Protein AF-A0A3B8SW38-F1 (afdb_monomer_lite)

Foldseek 3Di:
DPDPVVVVCVVPDCVPQDPLLVVLVVVLVVLVVCVVVVVDDPVVSVVSVVVSVVVNVVSVVVVVVVVVVVD

Secondary structure (DSSP, 8-state):
---SHHHHHHHH-GGG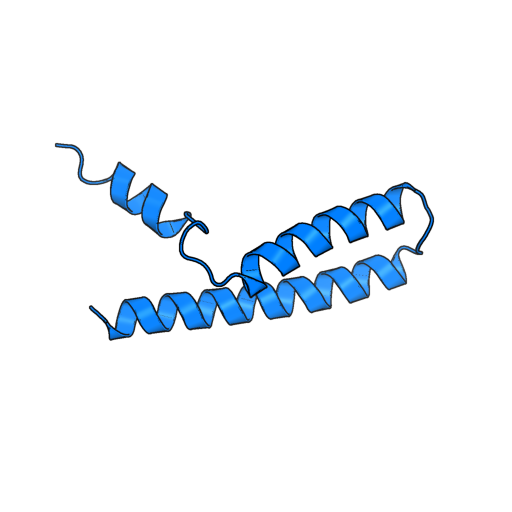S-HHHHHHHHHHHHHHHHHHTTSS-HHHHHHHHHHHHHHHHHHHHHHHHHHHHT-

Radius of gyration: 15.9 Å; chains: 1; bounding box: 34×32×36 Å

pLDDT: mean 83.16, std 19.35, range [39.0, 98.44]

Sequence (71 aa):
MLRNEENLEYKFSTKKMPLEYKLLEWRLIINRELYEEKVIELDVFSEMEKSILGRLTKIRNDYNNRIAEDC

Structure (mmCIF, N/CA/C/O backbone):
data_AF-A0A3B8SW38-F1
#
_entry.id   AF-A0A3B8SW38-F1
#
loop_
_atom_site.group_PDB
_atom_site.id
_atom_site.type_symbol
_atom_site.label_atom_id
_atom_site.label_alt_id
_atom_site.label_comp_id
_atom_site.label_asym_id
_atom_site.label_entity_id
_atom_site.label_seq_id
_atom_site.pdbx_PDB_ins_code
_atom_site.Cartn_x
_atom_site.Cartn_y
_atom_site.Cartn_z
_atom_site.occupancy
_atom_site.B_iso_or_equiv
_atom_site.auth_seq_id
_atom_site.auth_comp_id
_atom_site.auth_asym_id
_atom_site.auth_atom_id
_atom_site.pdbx_PDB_model_num
ATOM 1 N N . MET A 1 1 ? 19.186 26.849 -21.530 1.00 39.00 1 MET A N 1
ATOM 2 C CA . MET A 1 1 ? 19.760 25.593 -21.000 1.00 39.00 1 MET A CA 1
ATOM 3 C C . MET A 1 1 ? 18.728 24.974 -20.062 1.00 39.00 1 MET A C 1
ATOM 5 O O . MET A 1 1 ? 18.694 25.344 -18.903 1.00 39.00 1 MET A O 1
ATOM 9 N N . LEU A 1 2 ? 17.841 24.114 -20.569 1.00 45.88 2 LEU A N 1
ATOM 10 C CA . LEU A 1 2 ? 16.743 23.483 -19.811 1.00 45.88 2 LEU A CA 1
ATOM 11 C C . LEU A 1 2 ? 16.951 21.960 -19.769 1.00 45.88 2 LEU A C 1
ATOM 13 O O . LEU A 1 2 ? 16.143 21.209 -20.287 1.00 45.88 2 LEU A O 1
ATOM 17 N N . ARG A 1 3 ? 18.099 21.487 -19.266 1.00 47.47 3 ARG A N 1
ATOM 18 C CA . ARG A 1 3 ? 18.468 20.056 -19.370 1.00 47.47 3 ARG A CA 1
ATOM 19 C C . ARG A 1 3 ? 18.301 19.251 -18.071 1.00 47.47 3 ARG A C 1
ATOM 21 O O . ARG A 1 3 ? 18.485 18.037 -18.084 1.00 47.47 3 ARG A O 1
ATOM 28 N N . ASN A 1 4 ? 17.932 19.907 -16.967 1.00 48.09 4 ASN A N 1
ATOM 29 C CA . ASN A 1 4 ? 17.892 19.276 -15.640 1.00 48.09 4 ASN A CA 1
ATOM 30 C C . ASN A 1 4 ? 16.472 19.026 -15.102 1.00 48.09 4 ASN A C 1
ATOM 32 O O . ASN A 1 4 ? 16.277 18.053 -14.381 1.00 48.09 4 ASN A O 1
ATOM 36 N N . GLU A 1 5 ? 15.480 19.842 -15.467 1.00 44.06 5 GLU A N 1
ATOM 37 C CA . GLU A 1 5 ? 14.109 19.716 -14.941 1.00 44.06 5 GLU A CA 1
ATOM 38 C C . GLU A 1 5 ? 13.317 18.589 -15.623 1.00 44.06 5 GLU A C 1
ATOM 40 O O . GLU A 1 5 ? 12.677 17.794 -14.937 1.00 44.06 5 GLU A O 1
ATOM 45 N N . GLU A 1 6 ? 13.467 18.414 -16.942 1.00 47.50 6 GLU A N 1
ATOM 46 C CA . GLU A 1 6 ? 12.840 17.308 -17.691 1.00 47.50 6 GLU A CA 1
ATOM 47 C C . GLU A 1 6 ? 13.302 15.926 -17.188 1.00 47.50 6 GLU A C 1
ATOM 49 O O . GLU A 1 6 ? 12.528 14.969 -17.146 1.00 47.50 6 GLU A O 1
ATOM 54 N N . ASN A 1 7 ? 14.557 15.824 -16.736 1.00 49.59 7 ASN A N 1
ATOM 55 C CA . ASN A 1 7 ? 15.119 14.592 -16.177 1.00 49.59 7 ASN A CA 1
ATOM 56 C C . ASN A 1 7 ? 14.590 14.274 -14.770 1.00 49.59 7 ASN A C 1
ATOM 58 O O . ASN A 1 7 ? 14.480 13.102 -14.405 1.00 49.59 7 ASN A O 1
ATOM 62 N N . LEU A 1 8 ? 14.254 15.295 -13.975 1.00 46.50 8 LEU A N 1
ATOM 63 C CA . LEU A 1 8 ? 13.631 15.126 -12.661 1.00 46.50 8 LEU A CA 1
ATOM 64 C C . LEU A 1 8 ? 12.173 14.696 -12.808 1.00 46.50 8 LEU A C 1
ATOM 66 O O . LEU A 1 8 ? 11.756 13.728 -12.172 1.00 46.50 8 LEU A O 1
ATOM 70 N N . GLU A 1 9 ? 11.422 15.345 -13.698 1.00 46.69 9 GLU A N 1
ATOM 71 C CA . GLU A 1 9 ? 10.032 14.977 -13.961 1.00 46.69 9 GLU A CA 1
ATOM 72 C C . GLU A 1 9 ? 9.939 13.552 -14.527 1.00 46.69 9 GLU A C 1
ATOM 74 O O . GLU A 1 9 ? 9.108 12.770 -14.074 1.00 46.69 9 GLU A O 1
ATOM 79 N N . TYR A 1 10 ? 10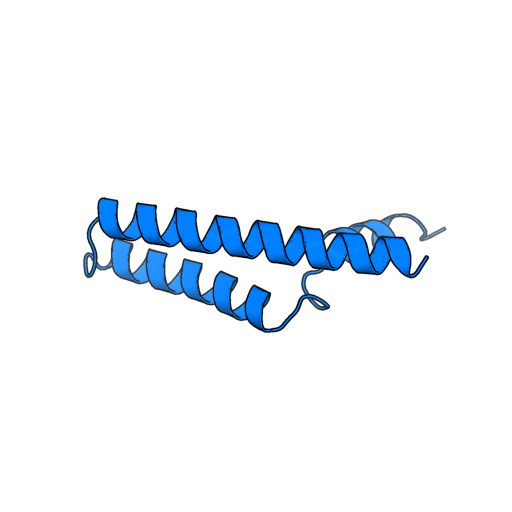.855 13.140 -15.413 1.00 49.94 10 TYR A N 1
ATOM 80 C CA . TYR A 1 10 ? 10.919 11.757 -15.900 1.00 49.94 10 TYR A CA 1
ATOM 81 C C . TYR A 1 10 ? 11.209 10.729 -14.792 1.00 49.94 10 TYR A C 1
ATOM 83 O O . TYR A 1 10 ? 10.583 9.670 -14.760 1.00 49.94 10 TYR A O 1
ATOM 91 N N . LYS A 1 11 ? 12.112 11.040 -13.849 1.00 49.59 11 LYS A N 1
ATOM 92 C CA . LYS A 1 11 ? 12.487 10.131 -12.747 1.00 49.59 11 LYS A CA 1
ATOM 93 C C . LYS A 1 11 ? 11.362 9.875 -11.739 1.00 49.59 11 LYS A C 1
ATOM 95 O O . LYS A 1 11 ? 11.375 8.840 -11.066 1.00 49.59 11 LYS A O 1
ATOM 100 N N . PHE A 1 12 ? 10.416 10.806 -11.616 1.00 48.12 12 PHE A N 1
ATOM 101 C CA . PHE A 1 12 ? 9.308 10.728 -10.656 1.00 48.12 12 PHE A CA 1
ATOM 102 C C . PHE A 1 12 ? 7.927 10.583 -11.309 1.00 48.12 12 PHE A C 1
ATOM 104 O O . PHE A 1 12 ? 6.954 10.298 -10.613 1.00 48.12 12 PHE A O 1
ATOM 111 N N . SER A 1 13 ? 7.818 10.729 -12.631 1.00 57.00 13 SER A N 1
ATOM 112 C CA . SER A 1 13 ? 6.549 10.614 -13.345 1.00 57.00 13 SER A CA 1
ATOM 113 C C . SER A 1 13 ? 6.080 9.165 -13.416 1.00 57.00 13 SER A C 1
ATOM 115 O O . SER A 1 13 ? 6.551 8.358 -14.218 1.00 57.00 13 SER A O 1
ATOM 117 N N . THR A 1 14 ? 5.050 8.849 -12.633 1.00 63.03 14 THR A N 1
ATOM 118 C CA . THR A 1 14 ? 4.304 7.590 -12.750 1.00 63.03 14 THR A CA 1
ATOM 119 C C . THR A 1 14 ? 3.359 7.583 -13.961 1.00 63.03 14 THR A C 1
ATOM 121 O O . THR A 1 14 ? 2.639 6.607 -14.175 1.00 63.03 14 THR A O 1
ATOM 124 N N . LYS A 1 15 ? 3.348 8.626 -14.820 1.00 64.56 15 LYS A N 1
ATOM 125 C CA . LYS A 1 15 ? 2.446 8.690 -15.993 1.00 64.56 15 LYS A CA 1
ATOM 126 C C . LYS A 1 15 ? 2.596 7.476 -16.906 1.00 64.56 15 LYS A C 1
ATOM 128 O O . LYS A 1 15 ? 1.579 6.975 -17.389 1.00 64.56 15 LYS A O 1
ATOM 133 N N . LYS A 1 16 ? 3.832 7.012 -17.102 1.00 75.12 16 LYS A N 1
ATOM 134 C CA . LYS A 1 16 ? 4.185 5.858 -17.941 1.00 75.12 16 LYS A CA 1
ATOM 135 C C . LYS A 1 16 ? 4.176 4.518 -17.188 1.00 75.12 16 LYS A C 1
ATOM 137 O O . LYS A 1 16 ? 4.415 3.486 -17.806 1.00 75.12 16 LYS A O 1
ATOM 142 N N . MET A 1 17 ? 3.888 4.520 -15.882 1.00 81.44 17 MET A N 1
ATOM 143 C CA . MET A 1 17 ? 3.792 3.281 -15.111 1.00 81.44 17 MET A CA 1
ATOM 144 C C . MET A 1 17 ? 2.631 2.409 -15.602 1.00 81.44 17 MET A C 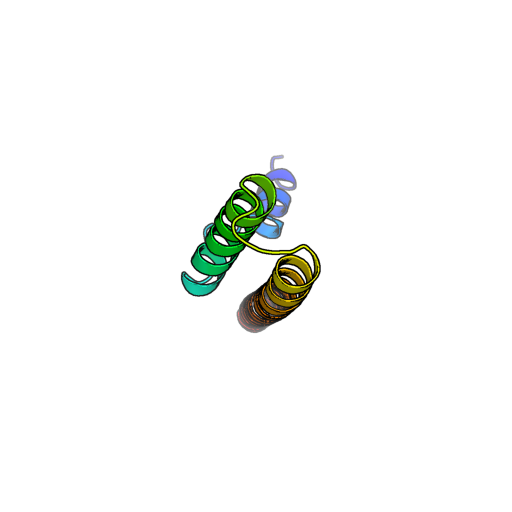1
ATOM 146 O O . MET A 1 17 ? 1.603 2.950 -16.038 1.00 81.44 17 MET A O 1
ATOM 150 N N . PRO A 1 18 ? 2.752 1.074 -15.477 1.00 87.50 18 PRO A N 1
ATOM 151 C CA . PRO A 1 18 ? 1.673 0.149 -15.793 1.00 87.50 18 PRO A CA 1
ATOM 152 C C . PRO A 1 18 ? 0.374 0.503 -15.061 1.00 87.50 18 PRO A C 1
ATOM 154 O O . PRO A 1 18 ? 0.398 0.985 -13.928 1.00 87.50 18 PRO A O 1
ATOM 157 N N . LEU A 1 19 ? -0.772 0.208 -15.681 1.00 89.50 19 LEU A N 1
ATOM 158 C CA . LEU A 1 19 ? -2.093 0.432 -15.077 1.00 89.50 19 LEU A CA 1
ATOM 159 C C . LEU A 1 19 ? -2.214 -0.221 -13.691 1.00 89.50 19 LEU A C 1
ATOM 161 O O . LEU A 1 19 ? -2.782 0.371 -12.779 1.00 89.50 19 LEU A O 1
ATOM 165 N N . GLU A 1 20 ? -1.626 -1.408 -13.524 1.00 91.69 20 GLU A N 1
ATOM 166 C CA . GLU A 1 20 ? -1.578 -2.119 -12.245 1.00 91.69 20 GLU A CA 1
ATOM 167 C C . GLU A 1 20 ? -0.963 -1.269 -11.123 1.00 91.69 20 GLU A C 1
ATOM 169 O O . GLU A 1 20 ? -1.495 -1.250 -10.016 1.00 91.69 20 GLU A O 1
ATOM 174 N N . TYR A 1 21 ? 0.103 -0.515 -11.410 1.00 93.00 21 TYR A N 1
ATOM 175 C CA . TYR A 1 21 ? 0.739 0.371 -10.433 1.00 93.00 21 TYR A CA 1
ATOM 176 C C . TYR A 1 21 ? -0.242 1.448 -9.949 1.00 93.00 21 TYR A C 1
ATOM 178 O O . TYR A 1 21 ? -0.426 1.632 -8.750 1.00 93.00 21 TYR A O 1
ATOM 186 N N . LYS A 1 22 ? -0.945 2.102 -10.882 1.00 91.31 22 LYS A N 1
ATOM 187 C CA . LYS A 1 22 ? -1.912 3.170 -10.569 1.00 91.31 22 LYS A CA 1
ATOM 188 C C . LYS A 1 22 ? -3.104 2.646 -9.762 1.00 91.31 22 LYS A C 1
ATOM 190 O O . LYS A 1 22 ? -3.552 3.298 -8.825 1.00 91.31 22 LYS A O 1
ATOM 195 N N . LEU A 1 23 ? -3.594 1.448 -10.089 1.00 94.75 23 LEU A N 1
ATOM 196 C CA . LEU A 1 23 ? -4.674 0.797 -9.338 1.00 94.75 23 LEU A CA 1
ATOM 197 C C . LEU A 1 23 ? -4.256 0.462 -7.901 1.00 94.75 23 LEU A C 1
ATOM 199 O O . LEU A 1 23 ? -5.059 0.587 -6.979 1.00 94.75 23 LEU A O 1
ATOM 203 N N . LEU A 1 24 ? -3.005 0.047 -7.700 1.00 95.75 24 LEU A N 1
ATOM 204 C CA . LEU A 1 24 ? -2.467 -0.215 -6.368 1.00 95.75 24 LEU A CA 1
ATOM 205 C C . LEU A 1 24 ? -2.314 1.074 -5.544 1.00 95.75 24 LEU A C 1
ATOM 207 O O . LEU A 1 24 ? -2.637 1.054 -4.359 1.00 95.75 24 LEU A O 1
ATOM 211 N N . GLU A 1 25 ? -1.913 2.195 -6.155 1.00 94.06 25 GLU A N 1
ATOM 212 C CA . GLU A 1 25 ? -1.910 3.508 -5.484 1.00 94.06 25 GLU A CA 1
ATOM 213 C C . GLU A 1 25 ? -3.319 3.915 -5.034 1.00 94.06 25 GLU A C 1
ATOM 215 O O . GLU A 1 25 ? -3.514 4.322 -3.891 1.00 94.06 25 GLU A O 1
ATOM 220 N N . TRP A 1 26 ? -4.326 3.737 -5.892 1.00 95.81 26 TRP A N 1
ATOM 221 C CA . TRP A 1 26 ? -5.720 4.026 -5.535 1.00 95.81 26 TRP A CA 1
ATOM 222 C C . TRP A 1 26 ? -6.219 3.130 -4.403 1.00 95.81 26 TRP A C 1
ATOM 224 O O . TRP A 1 26 ? -6.932 3.582 -3.510 1.00 95.81 26 TRP A O 1
ATOM 234 N N . ARG A 1 27 ? -5.806 1.861 -4.399 1.00 96.75 27 ARG A N 1
ATOM 235 C CA . ARG A 1 27 ? -6.162 0.924 -3.336 1.00 96.75 27 ARG A CA 1
ATOM 236 C C . ARG A 1 27 ? -5.574 1.325 -1.980 1.00 96.75 27 ARG A C 1
ATOM 238 O O . ARG A 1 27 ? -6.238 1.108 -0.974 1.00 96.75 27 ARG A O 1
ATOM 245 N N . LEU A 1 28 ? -4.381 1.926 -1.932 1.00 96.81 28 LEU A N 1
ATOM 246 C CA . LEU A 1 28 ? -3.833 2.472 -0.680 1.00 96.81 28 LEU A CA 1
ATOM 247 C C . LEU A 1 28 ? -4.713 3.592 -0.115 1.00 96.81 28 LEU A C 1
ATOM 249 O O . LEU A 1 28 ? -4.955 3.615 1.089 1.00 96.81 28 LEU A O 1
ATOM 253 N N . ILE A 1 29 ? -5.221 4.478 -0.977 1.00 96.56 29 ILE A N 1
ATOM 254 C CA . ILE A 1 29 ? -6.115 5.575 -0.574 1.00 96.56 29 ILE A CA 1
ATOM 255 C C . ILE A 1 29 ? -7.399 5.004 0.031 1.00 96.56 29 ILE A C 1
ATOM 257 O O . ILE A 1 29 ? -7.732 5.322 1.167 1.00 96.56 29 ILE A O 1
A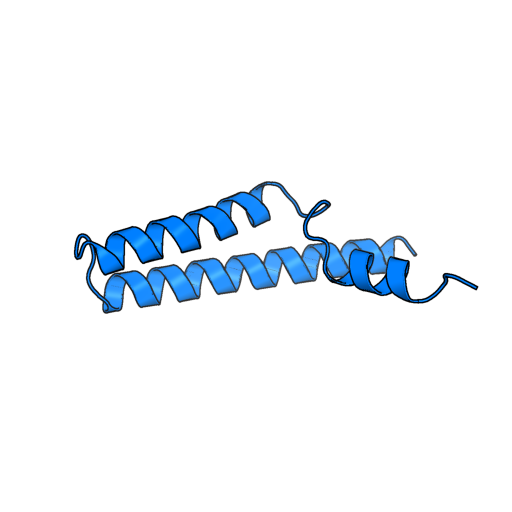TOM 261 N N . ILE A 1 30 ? -8.053 4.081 -0.678 1.00 97.12 30 ILE A N 1
ATOM 262 C CA . ILE A 1 30 ? -9.291 3.446 -0.204 1.00 97.12 30 ILE A CA 1
ATOM 263 C C . ILE A 1 30 ? -9.051 2.687 1.107 1.00 97.12 30 ILE A C 1
ATOM 265 O O . ILE A 1 30 ? -9.844 2.789 2.034 1.00 97.12 30 ILE A O 1
ATOM 269 N N . ASN A 1 31 ? -7.948 1.941 1.228 1.00 97.06 31 ASN A N 1
ATOM 270 C CA . ASN A 1 31 ? -7.626 1.232 2.468 1.00 97.06 31 ASN A CA 1
ATOM 271 C C . ASN A 1 31 ? -7.472 2.188 3.658 1.00 97.06 31 ASN A C 1
ATOM 273 O O . ASN A 1 31 ? -7.883 1.854 4.767 1.00 97.06 31 ASN A O 1
ATOM 277 N N . ARG A 1 32 ? -6.880 3.365 3.429 1.00 96.44 32 ARG A N 1
ATOM 278 C CA . ARG A 1 32 ? -6.726 4.402 4.450 1.00 96.44 32 ARG A CA 1
ATOM 279 C C . ARG A 1 32 ? -8.077 4.972 4.865 1.00 96.44 32 ARG A C 1
ATOM 281 O O . ARG A 1 32 ? -8.335 5.049 6.058 1.00 96.44 32 ARG A O 1
ATOM 288 N N . GLU A 1 33 ? -8.945 5.281 3.904 1.00 98.19 33 GLU A N 1
ATOM 289 C CA . GLU A 1 33 ? -10.315 5.737 4.174 1.00 98.19 33 GLU A CA 1
ATOM 290 C C . GLU A 1 33 ? -11.107 4.689 4.970 1.00 98.19 33 GLU A C 1
ATOM 292 O O . GLU A 1 33 ? -11.726 5.014 5.976 1.00 98.19 33 GLU A O 1
ATOM 297 N N . LEU A 1 34 ? -11.022 3.408 4.594 1.00 98.12 34 LEU A N 1
ATOM 298 C CA . LEU A 1 34 ? -11.679 2.316 5.322 1.00 98.12 34 LEU A CA 1
ATOM 299 C C . LEU A 1 34 ? -11.181 2.184 6.766 1.00 98.12 34 LEU A C 1
ATOM 301 O O . LEU A 1 34 ? -11.961 1.858 7.661 1.00 98.12 34 LEU A O 1
ATOM 305 N N . TYR A 1 35 ? -9.889 2.412 6.999 1.00 97.88 35 TYR A N 1
ATOM 306 C CA . TYR A 1 35 ? -9.325 2.422 8.344 1.00 97.88 35 TYR A CA 1
ATOM 307 C C . TYR A 1 35 ? -9.786 3.650 9.147 1.00 97.88 35 TYR A C 1
ATOM 309 O O . TYR A 1 35 ? -10.195 3.513 10.299 1.00 97.88 35 TYR A O 1
ATOM 317 N N . GLU A 1 36 ? -9.776 4.839 8.539 1.00 98.00 36 GLU A N 1
ATOM 318 C CA . GLU A 1 36 ? -10.219 6.095 9.164 1.00 98.00 36 GLU A CA 1
ATOM 319 C C . GLU A 1 36 ? -11.714 6.055 9.540 1.00 98.00 36 GLU A C 1
ATOM 321 O O . GLU A 1 36 ? -12.085 6.465 10.642 1.00 98.00 36 GLU A O 1
ATOM 326 N N . GLU A 1 37 ? -12.550 5.457 8.687 1.00 98.44 37 GLU A N 1
ATOM 327 C CA . GLU A 1 37 ? -13.979 5.185 8.918 1.00 98.44 37 GLU A CA 1
ATOM 328 C C . GLU A 1 37 ? -14.226 3.998 9.873 1.00 98.44 37 GLU A C 1
ATOM 330 O O . GLU A 1 37 ? -15.370 3.636 10.151 1.00 98.44 37 GLU A O 1
ATOM 335 N N . LYS A 1 38 ? -13.160 3.375 10.401 1.00 97.62 38 LYS A N 1
ATOM 336 C CA . LYS A 1 38 ? -13.203 2.218 11.319 1.00 97.62 38 LYS A CA 1
ATOM 337 C C . LYS A 1 38 ? -13.947 1.003 10.751 1.00 97.62 38 LYS A C 1
ATOM 339 O O . LYS A 1 38 ? -14.455 0.176 11.506 1.00 97.62 38 LYS A O 1
ATOM 344 N N . VAL A 1 39 ? -13.994 0.880 9.425 1.00 98.44 39 VAL A N 1
ATOM 345 C CA . VAL A 1 39 ? -14.538 -0.294 8.726 1.00 98.44 39 VAL A CA 1
ATOM 346 C C . VAL A 1 39 ? -13.588 -1.486 8.864 1.00 98.44 39 VAL A C 1
ATOM 348 O O . VAL A 1 39 ? -14.035 -2.630 8.913 1.00 98.44 39 VAL A O 1
ATOM 351 N N . ILE A 1 40 ? -12.280 -1.222 8.943 1.00 97.75 40 ILE A N 1
ATOM 352 C CA . ILE A 1 40 ? -11.236 -2.228 9.164 1.00 97.75 40 ILE A CA 1
ATOM 353 C C . ILE A 1 40 ? -10.342 -1.849 10.348 1.00 97.75 40 ILE A C 1
ATOM 355 O O . ILE A 1 40 ? -10.144 -0.672 10.647 1.00 97.75 40 ILE A O 1
ATOM 359 N N . GLU A 1 41 ? -9.777 -2.858 11.010 1.00 98.25 41 GLU A N 1
ATOM 360 C CA . GLU A 1 41 ? -8.846 -2.675 12.127 1.00 98.25 41 GLU A CA 1
ATOM 361 C C . GLU A 1 41 ? -7.428 -2.315 11.653 1.00 98.25 41 GLU A C 1
ATOM 363 O O . GLU A 1 41 ? -7.048 -2.581 10.509 1.00 98.25 41 GLU A O 1
ATOM 368 N N . LEU A 1 42 ? -6.621 -1.748 12.559 1.00 97.38 42 LEU A N 1
ATOM 369 C CA . LEU A 1 42 ? -5.243 -1.328 12.277 1.00 97.38 42 LEU A CA 1
ATOM 370 C C . LEU A 1 42 ? -4.369 -2.478 11.759 1.00 97.38 42 LEU A C 1
ATOM 372 O O . LEU A 1 42 ? -3.566 -2.272 10.849 1.00 97.38 42 LEU A O 1
ATOM 376 N N . ASP A 1 43 ? -4.531 -3.683 12.305 1.00 98.06 43 ASP A N 1
ATOM 377 C CA . ASP A 1 43 ? -3.740 -4.850 11.901 1.00 98.06 43 ASP A CA 1
ATOM 378 C C . ASP A 1 43 ? -4.057 -5.251 10.455 1.00 98.06 43 ASP A C 1
ATOM 380 O O . ASP A 1 43 ? -3.155 -5.482 9.647 1.00 98.06 43 ASP A O 1
ATOM 384 N N . VAL A 1 44 ? -5.344 -5.236 10.092 1.00 97.62 44 VAL A N 1
ATOM 385 C CA . VAL A 1 44 ? -5.809 -5.508 8.726 1.00 97.62 44 VAL A CA 1
ATOM 386 C C . VAL A 1 44 ? -5.294 -4.442 7.761 1.00 97.62 44 VAL A C 1
ATOM 388 O O . VAL A 1 44 ? -4.757 -4.780 6.704 1.00 97.62 44 VAL A O 1
ATOM 391 N N . PHE A 1 45 ? -5.407 -3.164 8.131 1.00 97.62 45 PHE A N 1
ATOM 392 C CA . PHE A 1 45 ? -4.865 -2.053 7.349 1.00 97.62 45 PHE A CA 1
ATOM 393 C C . PHE A 1 45 ? -3.357 -2.216 7.114 1.00 97.62 45 PHE A C 1
ATOM 395 O O . PHE A 1 45 ? -2.904 -2.159 5.970 1.00 97.62 45 PHE A O 1
ATOM 402 N N . SER A 1 46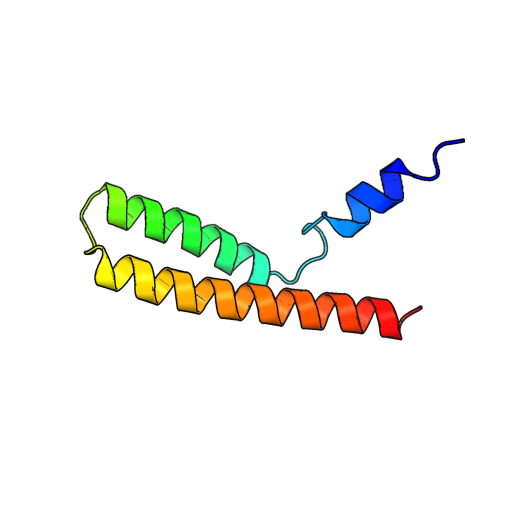 ? -2.599 -2.495 8.175 1.00 97.44 46 SER A N 1
ATOM 403 C CA . SER A 1 46 ? -1.138 -2.616 8.136 1.00 97.44 46 SER A CA 1
ATOM 404 C C . SER A 1 46 ? -0.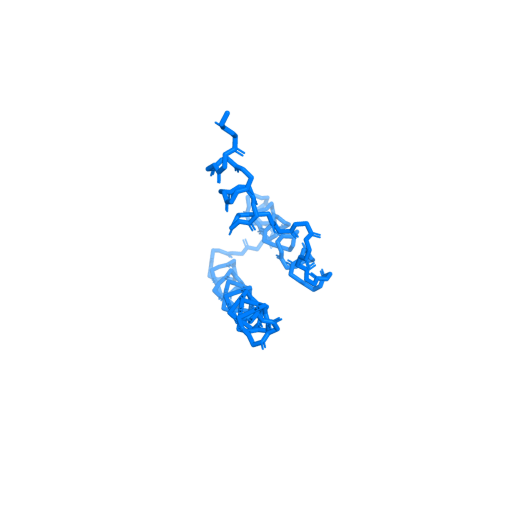677 -3.760 7.233 1.00 97.44 46 SER A C 1
ATOM 406 O O . SER A 1 46 ? 0.254 -3.597 6.444 1.00 97.44 46 SER A O 1
ATOM 408 N N . GLU A 1 47 ? -1.329 -4.922 7.304 1.00 98.12 47 GLU A N 1
ATOM 409 C CA . GLU A 1 47 ? -0.984 -6.062 6.448 1.00 98.12 47 GLU A CA 1
ATOM 410 C C . GLU A 1 47 ? -1.341 -5.809 4.977 1.00 98.12 47 GLU A C 1
ATOM 412 O O . GLU A 1 47 ? -0.560 -6.135 4.073 1.00 98.12 47 GLU A O 1
ATOM 417 N N . MET A 1 48 ? -2.476 -5.155 4.709 1.00 97.44 48 MET A N 1
ATOM 418 C CA . MET A 1 48 ? -2.825 -4.749 3.348 1.00 97.44 48 MET A CA 1
ATOM 419 C C . MET A 1 48 ? -1.851 -3.703 2.791 1.00 97.44 48 MET A C 1
ATOM 421 O O . MET A 1 48 ? -1.436 -3.820 1.636 1.00 97.44 48 MET A O 1
ATOM 425 N N . GLU A 1 49 ? -1.466 -2.709 3.593 1.00 97.19 49 GLU A N 1
ATOM 426 C CA . GLU A 1 49 ? -0.514 -1.665 3.210 1.00 97.19 49 GLU A CA 1
ATOM 427 C C . GLU A 1 49 ? 0.849 -2.271 2.857 1.00 97.19 49 GLU A C 1
ATOM 429 O O . GLU A 1 49 ? 1.348 -2.053 1.750 1.00 97.19 49 GLU A O 1
ATOM 434 N N . LYS A 1 50 ? 1.409 -3.123 3.728 1.00 98.00 50 LYS A N 1
ATOM 435 C CA . LYS A 1 50 ? 2.671 -3.835 3.460 1.00 98.00 50 LYS A CA 1
ATOM 436 C C . LYS A 1 50 ? 2.614 -4.634 2.158 1.00 98.00 50 LYS A C 1
ATOM 438 O O . LYS A 1 50 ? 3.536 -4.557 1.343 1.00 98.00 50 LYS A O 1
ATOM 443 N N . SER A 1 51 ? 1.531 -5.384 1.941 1.00 97.56 51 SER A N 1
ATOM 444 C CA . SER A 1 51 ? 1.347 -6.197 0.732 1.00 97.56 51 SER A CA 1
ATOM 445 C C . SER A 1 51 ? 1.333 -5.341 -0.540 1.00 97.56 51 SER A C 1
ATOM 447 O O . SER A 1 51 ? 2.012 -5.654 -1.524 1.00 97.56 51 SER A O 1
ATOM 449 N N . ILE A 1 52 ? 0.593 -4.229 -0.520 1.00 97.12 52 ILE A N 1
ATOM 450 C CA . ILE A 1 52 ? 0.472 -3.332 -1.671 1.00 97.12 52 ILE A CA 1
ATOM 451 C C . ILE A 1 52 ? 1.792 -2.602 -1.942 1.00 97.12 52 ILE A C 1
ATOM 453 O O . ILE A 1 52 ? 2.236 -2.572 -3.092 1.00 97.12 52 ILE A O 1
ATOM 457 N N . LEU A 1 53 ? 2.462 -2.084 -0.909 1.00 96.56 53 LEU A N 1
ATOM 458 C CA . LEU A 1 53 ? 3.763 -1.419 -1.041 1.00 96.56 53 LEU A CA 1
ATOM 459 C C . LEU A 1 53 ? 4.837 -2.360 -1.600 1.00 96.56 53 LEU A C 1
ATOM 461 O O . LEU A 1 53 ? 5.632 -1.954 -2.454 1.00 96.56 53 LEU A O 1
ATOM 465 N N . GLY A 1 54 ? 4.832 -3.631 -1.189 1.00 96.88 54 GLY A N 1
ATOM 466 C CA . GLY A 1 54 ? 5.717 -4.649 -1.755 1.00 96.88 54 GLY A CA 1
ATOM 467 C C . GLY A 1 54 ? 5.505 -4.832 -3.262 1.00 96.88 54 GLY A C 1
ATOM 468 O O . GLY A 1 54 ? 6.466 -4.847 -4.035 1.00 96.88 54 GLY A O 1
ATOM 469 N N . ARG A 1 55 ? 4.244 -4.894 -3.709 1.00 96.44 55 ARG A N 1
ATOM 470 C CA . ARG A 1 55 ? 3.909 -4.999 -5.140 1.00 96.44 55 ARG A CA 1
ATOM 471 C C . ARG A 1 55 ? 4.272 -3.743 -5.926 1.00 96.44 55 ARG A C 1
ATOM 473 O O . ARG A 1 55 ? 4.858 -3.867 -6.999 1.00 96.44 55 ARG A O 1
ATOM 480 N N . LEU A 1 56 ? 3.977 -2.556 -5.396 1.00 94.69 56 LEU A N 1
ATOM 481 C CA . LEU A 1 56 ? 4.356 -1.280 -6.015 1.00 94.69 56 LEU A CA 1
ATOM 482 C C . LEU A 1 56 ? 5.871 -1.193 -6.212 1.00 94.69 56 LEU A C 1
ATOM 484 O O . LEU A 1 56 ? 6.336 -0.847 -7.298 1.00 94.69 56 LEU A O 1
ATOM 488 N N . THR A 1 57 ? 6.640 -1.577 -5.191 1.00 94.75 57 THR A N 1
ATOM 489 C CA . THR A 1 57 ? 8.107 -1.603 -5.249 1.00 94.75 57 THR A CA 1
ATOM 490 C C . THR A 1 57 ? 8.598 -2.540 -6.346 1.00 94.75 57 THR A C 1
ATOM 492 O O . THR A 1 57 ? 9.443 -2.151 -7.152 1.00 94.75 57 THR A O 1
ATOM 495 N N . LYS A 1 58 ? 8.034 -3.751 -6.430 1.00 95.00 58 LYS A N 1
ATOM 496 C CA . LYS A 1 58 ? 8.386 -4.712 -7.479 1.00 95.00 58 LYS A CA 1
ATOM 497 C C . LYS A 1 58 ? 8.105 -4.156 -8.877 1.00 95.00 58 LYS A C 1
ATOM 499 O O . LYS A 1 58 ? 9.010 -4.122 -9.701 1.00 95.00 58 LYS A O 1
ATOM 504 N N . ILE A 1 59 ? 6.893 -3.655 -9.120 1.00 92.38 59 ILE A N 1
ATOM 505 C CA . ILE A 1 59 ? 6.500 -3.106 -10.428 1.00 92.38 59 ILE A CA 1
ATOM 506 C C . ILE A 1 59 ? 7.391 -1.920 -10.816 1.00 92.38 59 ILE A C 1
ATOM 508 O O . ILE A 1 59 ? 7.805 -1.810 -11.967 1.00 92.38 59 ILE A O 1
ATOM 512 N N . ARG A 1 60 ? 7.719 -1.045 -9.858 1.00 90.56 60 ARG A N 1
ATOM 513 C CA . ARG A 1 60 ? 8.617 0.093 -10.085 1.00 90.56 60 ARG A CA 1
ATOM 514 C C . ARG A 1 60 ? 10.019 -0.353 -10.485 1.00 90.56 60 ARG A C 1
ATOM 516 O O . ARG A 1 60 ? 10.590 0.224 -11.406 1.00 90.56 60 ARG A O 1
ATOM 523 N N . ASN A 1 61 ? 10.563 -1.361 -9.810 1.00 91.88 61 ASN A N 1
ATOM 524 C CA . ASN A 1 61 ? 11.878 -1.902 -10.138 1.00 91.88 61 ASN A CA 1
ATOM 525 C C . ASN A 1 61 ? 11.872 -2.554 -11.524 1.00 91.88 61 ASN A C 1
ATOM 527 O O . ASN A 1 61 ? 12.738 -2.244 -12.336 1.00 91.88 61 ASN A O 1
ATOM 531 N N . ASP A 1 62 ? 10.859 -3.368 -11.825 1.00 90.62 62 ASP A N 1
ATOM 532 C CA . ASP A 1 62 ? 10.711 -4.018 -13.130 1.00 90.62 62 ASP A CA 1
ATOM 533 C C . ASP A 1 62 ? 10.593 -2.983 -14.263 1.00 90.62 62 ASP A C 1
ATOM 535 O O . ASP A 1 62 ? 11.204 -3.136 -15.319 1.00 90.62 62 ASP A O 1
ATOM 539 N N . TYR A 1 63 ? 9.843 -1.899 -14.042 1.00 88.25 63 TYR A N 1
ATOM 540 C CA . TYR A 1 63 ? 9.716 -0.794 -14.993 1.00 88.25 63 TYR A CA 1
ATOM 541 C C . TYR A 1 63 ? 11.046 -0.058 -15.215 1.00 88.25 63 TYR A C 1
ATOM 543 O O . TYR A 1 63 ? 11.435 0.180 -16.358 1.00 88.25 63 TYR A O 1
ATOM 551 N N . ASN A 1 64 ? 11.765 0.268 -14.138 1.00 86.38 64 ASN A N 1
ATOM 552 C CA . ASN A 1 64 ? 13.064 0.937 -14.227 1.00 86.38 64 ASN A CA 1
ATOM 553 C C . ASN A 1 64 ? 14.116 0.069 -14.933 1.00 86.38 64 ASN A C 1
ATOM 555 O O . ASN A 1 64 ? 14.894 0.597 -15.722 1.00 86.38 64 ASN A O 1
ATOM 559 N N . ASN A 1 65 ? 14.123 -1.242 -14.674 1.00 88.25 65 ASN A N 1
ATOM 560 C CA . ASN A 1 65 ? 15.042 -2.180 -15.320 1.00 88.25 65 ASN A CA 1
ATOM 561 C C . ASN A 1 65 ? 14.797 -2.248 -16.830 1.00 88.25 65 ASN A C 1
ATOM 563 O O . ASN A 1 65 ? 15.747 -2.149 -17.594 1.00 88.25 65 ASN A O 1
ATOM 567 N N . ARG A 1 66 ? 13.532 -2.310 -17.268 1.00 83.44 66 ARG A N 1
ATOM 568 C CA . ARG A 1 66 ? 13.190 -2.285 -18.702 1.00 83.44 66 ARG A CA 1
ATOM 569 C C . ARG A 1 66 ? 13.667 -1.011 -19.390 1.00 83.44 66 ARG A C 1
ATOM 571 O O . ARG A 1 66 ? 14.279 -1.083 -20.443 1.00 83.44 66 ARG A O 1
ATOM 578 N N . ILE A 1 67 ? 13.449 0.154 -18.771 1.00 80.81 67 ILE A N 1
ATOM 579 C CA . ILE A 1 67 ? 13.960 1.421 -19.321 1.00 80.81 67 ILE A CA 1
ATOM 580 C C . ILE A 1 67 ? 15.487 1.395 -19.450 1.00 80.81 67 ILE A C 1
ATOM 582 O O . ILE A 1 67 ? 16.017 1.934 -20.416 1.00 80.81 67 ILE A O 1
ATOM 586 N N . ALA A 1 68 ? 16.184 0.822 -18.466 1.00 76.69 68 ALA A N 1
ATOM 587 C CA . ALA A 1 68 ? 17.639 0.737 -18.472 1.00 76.69 68 ALA A CA 1
ATOM 588 C C . ALA A 1 68 ? 18.179 -0.242 -19.528 1.00 76.69 68 ALA A C 1
ATOM 590 O O . ALA A 1 68 ? 19.265 -0.009 -20.039 1.00 76.69 68 ALA A O 1
ATOM 591 N N . GLU A 1 69 ? 17.443 -1.309 -19.849 1.00 74.62 69 GLU A N 1
ATOM 592 C CA . GLU A 1 69 ? 17.780 -2.262 -20.918 1.00 74.62 69 GLU A CA 1
ATOM 593 C C . GLU A 1 69 ? 17.518 -1.693 -22.325 1.00 74.62 69 GLU A C 1
ATOM 595 O O . GLU A 1 69 ? 18.210 -2.060 -23.271 1.00 74.62 69 GLU A O 1
ATOM 600 N N . ASP A 1 70 ? 16.547 -0.784 -22.458 1.00 60.69 70 ASP A N 1
ATOM 601 C CA . ASP A 1 70 ? 16.182 -0.131 -23.723 1.00 60.69 70 ASP A CA 1
ATOM 602 C C . ASP A 1 70 ? 17.093 1.072 -24.096 1.00 60.69 70 ASP A C 1
ATOM 604 O O . ASP A 1 70 ? 16.891 1.681 -25.152 1.00 60.69 70 ASP A O 1
ATOM 608 N N . CYS A 1 71 ? 18.069 1.445 -23.250 1.00 51.84 71 CYS A N 1
ATOM 609 C CA . CYS A 1 71 ? 19.004 2.574 -23.436 1.00 51.84 71 CYS A CA 1
ATOM 610 C C . CYS A 1 71 ? 20.436 2.109 -23.737 1.00 51.84 71 CYS A C 1
ATOM 612 O O . CYS A 1 71 ? 21.083 2.762 -24.589 1.00 51.84 71 CYS A O 1
#